Protein AF-A0A929Q3M7-F1 (afdb_monomer_lite)

Radius of gyration: 16.5 Å; chains: 1; bounding box: 37×32×46 Å

Structure (mmCIF, N/CA/C/O backbone):
data_AF-A0A929Q3M7-F1
#
_entry.id   AF-A0A929Q3M7-F1
#
loop_
_atom_site.group_PDB
_atom_site.id
_atom_site.type_symbol
_atom_site.label_atom_id
_atom_site.label_alt_id
_atom_site.label_comp_id
_atom_site.label_asym_id
_atom_site.label_entity_id
_atom_site.label_seq_id
_atom_site.pdbx_PDB_ins_code
_atom_site.Cartn_x
_atom_site.Cartn_y
_atom_site.Cartn_z
_atom_site.occupancy
_atom_site.B_iso_or_equiv
_atom_site.auth_seq_id
_atom_site.auth_comp_id
_atom_site.auth_asym_id
_atom_site.auth_atom_id
_atom_site.pdbx_PDB_model_num
ATOM 1 N N . MET A 1 1 ? 5.099 -3.920 -21.809 1.00 86.69 1 MET A N 1
ATOM 2 C CA . MET A 1 1 ? 4.155 -3.333 -20.832 1.00 86.69 1 MET A CA 1
ATOM 3 C C . MET A 1 1 ? 4.874 -2.234 -20.068 1.00 86.69 1 MET A C 1
ATOM 5 O O . MET A 1 1 ? 6.026 -2.445 -19.715 1.00 86.69 1 MET A O 1
ATOM 9 N N . ALA A 1 2 ? 4.229 -1.089 -19.839 1.00 89.38 2 ALA A N 1
ATOM 10 C CA . ALA A 1 2 ? 4.777 0.004 -19.035 1.00 89.38 2 ALA A CA 1
ATOM 11 C C . ALA A 1 2 ? 3.906 0.229 -17.791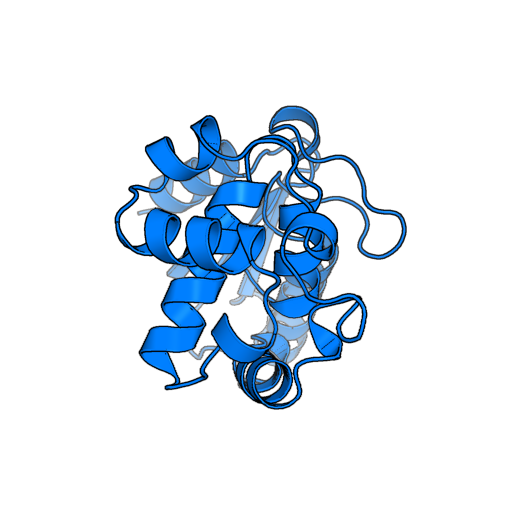 1.00 89.38 2 ALA A C 1
ATOM 13 O O . ALA A 1 2 ? 2.680 0.251 -17.909 1.00 89.38 2 ALA A O 1
ATOM 14 N N . GLN A 1 3 ? 4.530 0.349 -16.619 1.00 89.94 3 GLN A N 1
ATOM 15 C CA . GLN A 1 3 ? 3.859 0.561 -15.331 1.00 89.94 3 GLN A CA 1
ATOM 16 C C . GLN A 1 3 ? 4.725 1.446 -14.432 1.00 89.94 3 GLN A C 1
ATOM 18 O O . GLN A 1 3 ? 5.948 1.425 -14.540 1.00 89.94 3 GLN A O 1
ATOM 23 N N . GLY A 1 4 ? 4.109 2.215 -13.538 1.00 90.75 4 GLY A N 1
ATOM 24 C CA . GLY A 1 4 ? 4.820 3.045 -12.568 1.00 90.75 4 GLY A CA 1
ATOM 25 C C . GLY A 1 4 ? 4.195 2.943 -11.186 1.00 90.75 4 GLY A C 1
ATOM 26 O O . GLY A 1 4 ? 2.996 2.693 -11.097 1.00 90.75 4 GLY A O 1
ATOM 27 N N . GLY A 1 5 ? 5.006 3.119 -10.140 1.00 89.38 5 GLY A N 1
ATOM 28 C CA . GLY A 1 5 ? 4.538 3.062 -8.754 1.00 89.38 5 GLY A CA 1
ATOM 29 C C . GLY A 1 5 ? 3.969 1.686 -8.407 1.00 89.38 5 GLY A C 1
ATOM 30 O O . GLY A 1 5 ? 2.775 1.542 -8.161 1.00 89.38 5 GLY A O 1
ATOM 31 N N . LEU A 1 6 ? 4.817 0.657 -8.439 1.00 93.00 6 LEU A N 1
ATOM 32 C CA . LEU A 1 6 ? 4.389 -0.717 -8.181 1.00 93.00 6 LEU A CA 1
ATOM 33 C C . LEU A 1 6 ? 4.290 -1.004 -6.682 1.00 93.00 6 LEU A C 1
ATOM 35 O O . LEU A 1 6 ? 5.261 -0.832 -5.948 1.00 93.00 6 LEU A O 1
ATOM 39 N N . MET A 1 7 ? 3.155 -1.554 -6.253 1.00 93.31 7 MET A N 1
ATOM 40 C CA . MET A 1 7 ? 3.003 -2.125 -4.916 1.00 93.31 7 MET A CA 1
ATOM 41 C C . MET A 1 7 ? 3.619 -3.529 -4.891 1.00 93.31 7 MET A C 1
ATOM 43 O O . MET A 1 7 ? 2.953 -4.515 -5.189 1.00 93.31 7 MET A O 1
ATOM 47 N N . VAL A 1 8 ? 4.917 -3.612 -4.596 1.00 94.88 8 VAL A N 1
ATOM 48 C CA . VAL A 1 8 ? 5.677 -4.873 -4.679 1.00 94.88 8 VAL A CA 1
ATOM 49 C C . VAL A 1 8 ? 5.507 -5.740 -3.440 1.00 94.88 8 VAL A C 1
ATOM 51 O O . VAL A 1 8 ? 5.235 -6.929 -3.573 1.00 94.88 8 VAL A O 1
ATOM 54 N N . ASN A 1 9 ? 5.685 -5.148 -2.258 1.00 92.38 9 ASN A N 1
ATOM 55 C CA . ASN A 1 9 ? 5.489 -5.800 -0.970 1.00 92.38 9 ASN A CA 1
ATOM 56 C C . ASN A 1 9 ? 4.392 -5.050 -0.213 1.00 92.38 9 ASN A C 1
ATOM 58 O O . ASN A 1 9 ? 4.598 -3.936 0.262 1.00 92.38 9 ASN A O 1
ATOM 62 N N . GLN A 1 10 ? 3.222 -5.664 -0.121 1.00 90.88 10 GLN A N 1
ATOM 63 C CA . GLN A 1 10 ? 2.002 -5.024 0.341 1.00 90.88 10 GLN A CA 1
ATOM 64 C C . GLN A 1 10 ? 2.091 -4.682 1.824 1.00 90.88 10 GLN A C 1
ATOM 66 O O . GLN A 1 10 ? 1.663 -3.597 2.189 1.00 90.88 10 GLN A O 1
ATOM 71 N N . ILE A 1 11 ? 2.693 -5.521 2.679 1.00 88.88 11 ILE A N 1
ATOM 72 C CA . ILE A 1 11 ? 2.753 -5.201 4.113 1.00 88.88 11 ILE A CA 1
ATOM 73 C C . ILE A 1 11 ? 3.653 -3.992 4.368 1.00 88.88 11 ILE A C 1
ATOM 75 O O . ILE A 1 11 ? 3.271 -3.083 5.101 1.00 88.88 11 ILE A O 1
ATOM 79 N N . ASN A 1 12 ? 4.805 -3.931 3.691 1.00 90.44 12 ASN A N 1
ATOM 80 C CA . ASN A 1 12 ? 5.688 -2.769 3.750 1.00 90.44 12 ASN A CA 1
ATOM 81 C C . ASN A 1 12 ? 4.963 -1.524 3.238 1.00 90.44 12 ASN A C 1
ATOM 83 O O . ASN A 1 12 ? 5.059 -0.457 3.836 1.00 90.44 12 ASN A O 1
ATOM 87 N N . ASN A 1 13 ? 4.237 -1.663 2.129 1.00 92.69 13 ASN A N 1
ATOM 88 C CA . ASN A 1 13 ? 3.610 -0.540 1.456 1.00 92.69 13 ASN A CA 1
ATOM 89 C C . ASN A 1 13 ? 2.385 0.003 2.197 1.00 92.69 13 ASN A C 1
ATOM 91 O O . ASN A 1 13 ? 2.202 1.213 2.239 1.00 92.69 13 ASN A O 1
ATOM 95 N N . LEU A 1 14 ? 1.546 -0.869 2.758 1.00 91.25 14 LEU A N 1
ATOM 96 C CA . LEU A 1 14 ? 0.358 -0.480 3.518 1.00 91.25 14 LEU A CA 1
ATOM 97 C C . LEU A 1 14 ? 0.766 0.161 4.847 1.00 91.25 14 LEU A C 1
ATOM 99 O O . LEU A 1 14 ? 0.260 1.233 5.165 1.00 91.25 14 LEU A O 1
ATOM 103 N N . SER A 1 15 ? 1.727 -0.429 5.570 1.00 87.81 15 SER A N 1
ATOM 104 C CA . SER A 1 15 ? 2.290 0.179 6.785 1.00 87.81 15 SER A CA 1
ATOM 105 C C . SER A 1 15 ? 2.903 1.548 6.486 1.00 87.81 15 SER A C 1
ATOM 107 O O . SER A 1 15 ? 2.621 2.517 7.180 1.00 87.81 15 SER A O 1
ATOM 109 N N . TYR A 1 16 ? 3.666 1.654 5.395 1.00 89.75 16 TYR A N 1
ATOM 110 C CA . TYR A 1 16 ? 4.262 2.915 4.961 1.00 89.75 16 TYR A CA 1
ATOM 111 C C . TYR A 1 16 ? 3.224 3.985 4.593 1.00 89.75 16 TYR A C 1
ATOM 113 O O . TYR A 1 16 ? 3.334 5.131 5.020 1.00 89.75 16 TYR A O 1
ATOM 121 N N . ALA A 1 17 ? 2.227 3.633 3.778 1.00 89.81 17 ALA A N 1
ATOM 122 C CA . ALA A 1 17 ? 1.225 4.581 3.301 1.00 89.81 17 ALA A CA 1
ATOM 123 C C . ALA A 1 17 ? 0.267 5.038 4.414 1.00 89.81 17 ALA A C 1
ATOM 125 O O . ALA A 1 17 ? -0.272 6.141 4.319 1.00 89.81 17 ALA A O 1
ATOM 126 N N . PHE A 1 18 ? 0.089 4.233 5.471 1.00 88.19 18 PHE A N 1
ATOM 127 C CA . PHE A 1 18 ? -0.631 4.648 6.676 1.00 88.19 18 PHE A CA 1
ATOM 128 C C . PHE A 1 18 ? 0.061 5.836 7.348 1.00 88.19 18 PHE A C 1
ATOM 130 O O . PHE A 1 18 ? -0.601 6.796 7.703 1.00 88.19 18 PHE A O 1
ATOM 137 N N . ASP A 1 19 ? 1.390 5.853 7.428 1.00 82.88 19 ASP A N 1
ATOM 138 C CA . ASP A 1 19 ? 2.120 6.990 8.008 1.00 82.88 19 ASP A CA 1
ATOM 139 C C . ASP A 1 19 ? 2.094 8.268 7.136 1.00 82.88 19 ASP A C 1
ATOM 141 O O . ASP A 1 19 ? 2.661 9.298 7.513 1.00 82.88 19 ASP A O 1
ATOM 145 N N . GLY A 1 20 ? 1.458 8.227 5.960 1.00 86.69 20 GLY A N 1
ATOM 146 C CA . GLY A 1 20 ? 1.315 9.370 5.063 1.00 86.69 20 GLY A CA 1
ATOM 147 C C . GLY A 1 20 ? 0.167 10.299 5.442 1.00 86.69 20 GLY A C 1
ATOM 148 O O . GLY A 1 20 ? -0.918 9.858 5.809 1.00 86.69 20 GLY A O 1
ATOM 149 N N . LEU A 1 21 ? 0.373 11.607 5.255 1.00 88.50 21 LEU A N 1
ATOM 150 C CA . LEU A 1 21 ? -0.625 12.635 5.569 1.00 88.50 21 LEU A CA 1
ATOM 151 C C . LEU A 1 21 ? -1.946 12.420 4.821 1.00 88.50 21 LEU A C 1
ATOM 153 O O . LEU A 1 21 ? -3.008 12.499 5.423 1.00 88.50 21 LEU A O 1
ATOM 157 N N . VAL A 1 22 ? -1.883 12.192 3.507 1.00 87.88 22 VAL A N 1
ATOM 158 C CA . VAL A 1 22 ? -3.078 12.112 2.645 1.00 87.88 22 VAL A CA 1
ATOM 159 C C . VAL A 1 22 ? -3.420 10.685 2.225 1.00 87.88 22 VAL A C 1
ATOM 161 O O . VAL A 1 22 ? -4.535 10.420 1.792 1.00 87.88 22 VAL A O 1
ATOM 164 N N . TRP A 1 23 ? -2.479 9.748 2.345 1.00 91.50 23 TRP A N 1
ATOM 165 C CA . TRP A 1 23 ? -2.642 8.390 1.821 1.00 91.50 23 TRP A CA 1
ATOM 166 C C . TRP A 1 23 ? -3.216 7.407 2.838 1.00 91.50 23 TRP A C 1
ATOM 168 O O . TRP A 1 23 ? -3.710 6.354 2.436 1.00 91.50 23 TRP A O 1
ATOM 178 N N . SER A 1 24 ? -3.247 7.766 4.122 1.00 90.50 24 SER A N 1
ATOM 179 C CA . SER A 1 24 ? -3.753 6.914 5.198 1.00 90.50 24 SER A CA 1
ATOM 180 C C . SER A 1 24 ? -5.198 6.450 4.978 1.00 90.50 24 SER A C 1
ATOM 182 O O . SER A 1 24 ? -5.505 5.269 5.140 1.00 90.50 24 SER A O 1
ATOM 184 N N . GLY A 1 25 ? -6.085 7.332 4.501 1.00 90.81 25 GLY A N 1
ATOM 185 C CA . GLY A 1 25 ? -7.459 6.960 4.146 1.00 90.81 25 GLY A CA 1
ATOM 186 C C . GLY A 1 25 ? -7.550 5.983 2.969 1.00 90.81 25 GLY A C 1
ATOM 187 O O . GLY A 1 25 ? -8.410 5.102 2.949 1.00 90.81 25 GLY A O 1
ATOM 188 N N . VAL A 1 26 ? -6.626 6.084 2.007 1.00 92.31 26 VAL A N 1
ATOM 189 C CA . VAL A 1 26 ? -6.542 5.151 0.870 1.00 92.31 26 VAL A CA 1
ATOM 190 C C . VAL A 1 26 ? -6.110 3.762 1.336 1.00 92.31 26 VAL A C 1
ATOM 192 O O . VAL A 1 26 ? -6.555 2.765 0.771 1.00 92.31 26 VAL A O 1
ATOM 195 N N . VAL A 1 27 ? -5.319 3.661 2.408 1.00 92.06 27 VAL A N 1
ATOM 196 C CA . VAL A 1 27 ? -5.015 2.358 3.010 1.00 92.06 27 VAL A CA 1
ATOM 197 C C . VAL A 1 27 ? -6.271 1.703 3.587 1.00 92.06 27 VAL A C 1
ATOM 199 O O . VAL A 1 27 ? -6.465 0.503 3.407 1.00 92.06 27 VAL A O 1
ATOM 202 N N . GLY A 1 28 ? -7.181 2.485 4.175 1.00 91.00 28 GLY A N 1
ATOM 203 C CA . GLY A 1 28 ? -8.497 1.998 4.601 1.00 91.00 28 GLY A CA 1
ATOM 204 C C . GLY A 1 28 ? -9.321 1.391 3.456 1.00 91.00 28 GLY A C 1
ATOM 205 O O . GLY A 1 28 ? -9.937 0.344 3.642 1.00 91.00 28 GLY A O 1
ATOM 206 N N . LEU A 1 29 ? -9.276 1.990 2.257 1.00 93.38 29 LEU A N 1
ATOM 207 C CA . LEU A 1 29 ? -9.892 1.427 1.043 1.00 93.38 29 LEU A CA 1
ATOM 208 C C . LEU A 1 29 ? -9.230 0.117 0.602 1.00 93.38 29 LEU A C 1
ATOM 210 O O . LEU A 1 29 ? -9.904 -0.820 0.171 1.00 93.38 29 LEU A O 1
ATOM 214 N N . ALA A 1 30 ? -7.901 0.050 0.683 1.00 92.06 30 ALA A N 1
ATOM 215 C CA . ALA A 1 30 ? -7.157 -1.146 0.310 1.00 92.06 30 ALA A CA 1
ATOM 216 C C . ALA A 1 30 ? -7.475 -2.315 1.254 1.00 92.06 30 ALA A C 1
ATOM 218 O O . ALA A 1 30 ? -7.728 -3.425 0.789 1.00 92.06 30 ALA A O 1
ATOM 219 N N . LEU A 1 31 ? -7.520 -2.064 2.566 1.00 91.69 31 LEU A N 1
ATOM 220 C CA . LEU A 1 31 ? -7.871 -3.074 3.565 1.00 91.69 31 LEU A CA 1
ATOM 221 C C . LEU A 1 31 ? -9.313 -3.560 3.418 1.00 91.69 31 LEU A C 1
ATOM 223 O O . LEU A 1 31 ? -9.556 -4.761 3.526 1.00 91.69 31 LEU A O 1
ATOM 227 N N . SER A 1 32 ? -10.264 -2.663 3.140 1.00 91.00 32 SER A N 1
ATOM 228 C CA . SER A 1 32 ? -11.652 -3.073 2.913 1.00 91.00 32 SER A CA 1
ATOM 229 C C . SER A 1 32 ? -11.797 -3.928 1.659 1.00 91.00 32 SER A C 1
ATOM 231 O O . SER A 1 32 ? -12.392 -5.002 1.711 1.00 91.00 32 SER A O 1
ATOM 233 N N . SER A 1 33 ? -11.134 -3.533 0.571 1.00 90.62 33 SER A N 1
ATOM 234 C CA . SER A 1 33 ? -11.116 -4.302 -0.675 1.00 90.62 33 SER A CA 1
ATOM 235 C C . SER A 1 33 ? -10.458 -5.677 -0.510 1.00 90.62 33 SER A C 1
ATOM 237 O O . SER A 1 33 ? -10.937 -6.656 -1.084 1.00 90.62 33 SER A O 1
ATOM 239 N N . LEU A 1 34 ? -9.373 -5.780 0.270 1.00 90.94 34 LEU A N 1
ATOM 240 C CA . LEU A 1 34 ? -8.728 -7.060 0.586 1.00 90.94 34 LEU A CA 1
ATOM 241 C C . LEU A 1 34 ? -9.642 -7.958 1.426 1.00 90.94 34 LEU A C 1
ATOM 243 O O . LEU A 1 34 ? -9.788 -9.133 1.089 1.00 90.94 34 LEU A O 1
ATOM 247 N N . GLY A 1 35 ? -10.275 -7.407 2.466 1.00 91.00 35 GLY A N 1
ATOM 248 C CA . GLY A 1 35 ? -11.239 -8.131 3.297 1.00 91.00 35 GLY A CA 1
ATOM 249 C C . GLY A 1 35 ? -12.385 -8.709 2.469 1.00 91.00 35 GLY A C 1
ATOM 250 O O . GLY A 1 35 ? -12.639 -9.910 2.524 1.00 91.00 35 GLY A O 1
ATOM 251 N N . ASP A 1 36 ? -12.989 -7.888 1.607 1.00 90.94 36 ASP A N 1
ATOM 252 C CA . ASP A 1 36 ? -14.092 -8.304 0.735 1.00 90.94 36 ASP A CA 1
ATOM 253 C C . ASP A 1 36 ? -13.658 -9.344 -0.313 1.00 90.94 36 ASP A C 1
ATOM 255 O O . ASP A 1 36 ? -14.347 -10.341 -0.530 1.00 90.94 36 ASP A O 1
ATOM 259 N N . THR A 1 37 ? -12.501 -9.144 -0.955 1.00 93.06 37 THR A N 1
ATOM 260 C CA . THR A 1 37 ? -12.021 -10.024 -2.038 1.00 93.06 37 THR A CA 1
ATOM 261 C C . THR A 1 37 ? -11.627 -11.405 -1.526 1.00 93.06 37 THR A C 1
ATOM 263 O O . THR A 1 37 ? -11.904 -12.411 -2.179 1.00 93.06 37 THR A O 1
ATOM 266 N N . TYR A 1 38 ? -10.964 -11.460 -0.371 1.00 93.12 38 TYR A N 1
ATOM 267 C CA . TYR A 1 38 ? -10.425 -12.698 0.191 1.00 93.12 38 TYR A CA 1
ATOM 268 C C . TYR A 1 38 ? -11.267 -13.267 1.331 1.00 93.12 38 TYR A C 1
ATOM 270 O O . TYR A 1 38 ? -10.869 -14.268 1.923 1.00 93.12 38 TYR A O 1
ATOM 278 N N . GLN A 1 39 ? -12.426 -12.663 1.608 1.00 92.81 39 GLN A N 1
ATOM 279 C CA . GLN A 1 39 ? -13.353 -13.092 2.655 1.00 92.81 39 GLN A CA 1
ATOM 280 C C . GLN A 1 39 ? -12.676 -13.158 4.035 1.00 92.81 39 GLN A C 1
ATOM 282 O O . GLN A 1 39 ? -12.879 -14.104 4.793 1.00 92.81 39 GLN A O 1
ATOM 287 N N . VAL A 1 40 ? -11.852 -12.152 4.346 1.00 91.50 40 VAL A N 1
ATOM 288 C CA . VAL A 1 40 ? -11.254 -11.970 5.675 1.00 91.50 40 VAL A CA 1
ATOM 289 C C . VAL A 1 40 ? -12.052 -10.925 6.424 1.00 91.50 40 VAL A C 1
ATOM 291 O O . VAL A 1 40 ? -12.184 -9.791 5.958 1.00 91.50 40 VAL A O 1
ATOM 294 N N . ASP A 1 41 ? -12.545 -11.293 7.603 1.00 92.00 41 ASP A N 1
ATOM 295 C CA . ASP A 1 41 ? -13.257 -10.357 8.457 1.00 92.00 41 ASP A CA 1
ATOM 296 C C . ASP A 1 41 ? -12.279 -9.429 9.188 1.00 92.00 41 ASP A C 1
ATOM 298 O O . ASP A 1 41 ? -11.867 -9.660 10.322 1.00 92.00 41 ASP A O 1
ATOM 302 N N . ILE A 1 42 ? -11.894 -8.343 8.515 1.00 91.94 42 ILE A N 1
ATOM 303 C CA . ILE A 1 42 ? -11.006 -7.330 9.093 1.00 91.94 42 ILE A CA 1
ATOM 304 C C . ILE A 1 42 ? -11.645 -6.672 10.326 1.00 91.94 42 ILE A C 1
ATOM 306 O O . ILE A 1 42 ? -10.919 -6.190 11.193 1.00 91.94 42 ILE A O 1
ATOM 310 N N . SER A 1 43 ? -12.981 -6.678 10.442 1.00 92.50 43 SER A N 1
ATOM 311 C CA . SER A 1 43 ? -13.689 -6.032 11.551 1.00 92.50 43 SER A CA 1
ATOM 312 C C . SER A 1 43 ? -13.342 -6.630 12.916 1.00 92.50 43 SER A C 1
ATOM 314 O O . SER A 1 43 ? -13.340 -5.910 13.916 1.00 92.50 43 SER A O 1
ATOM 316 N N . GLU A 1 44 ? -12.939 -7.904 12.962 1.00 94.75 44 GLU A N 1
ATOM 317 C CA . GLU A 1 44 ? -12.536 -8.584 14.195 1.00 94.75 44 GLU A CA 1
ATOM 318 C C . GLU A 1 44 ? -11.280 -7.979 14.838 1.00 94.75 44 GLU A C 1
ATOM 320 O O . GLU A 1 44 ? -11.092 -8.089 16.053 1.00 94.75 44 GLU A O 1
ATOM 325 N N . TYR A 1 45 ? -10.449 -7.286 14.058 1.00 95.56 45 TYR A N 1
ATOM 326 C CA . TYR A 1 45 ? -9.179 -6.706 14.504 1.00 95.56 45 TYR A CA 1
ATOM 327 C C . TYR A 1 45 ? -9.288 -5.206 14.808 1.00 95.56 45 TYR A C 1
ATOM 329 O O . TYR A 1 45 ? -8.311 -4.588 15.238 1.00 95.56 45 TYR A O 1
ATOM 337 N N . LEU A 1 46 ? -10.467 -4.609 14.602 1.00 95.62 46 LEU A N 1
ATOM 338 C CA . LEU A 1 46 ? -10.699 -3.172 14.741 1.00 95.62 46 LEU A CA 1
ATOM 339 C C . LEU A 1 46 ? -11.318 -2.817 16.093 1.00 95.62 46 LEU A C 1
ATOM 341 O O . LEU A 1 46 ? -12.113 -3.566 16.664 1.00 95.62 46 LEU A O 1
ATOM 345 N N . ASN A 1 47 ? -10.957 -1.646 16.606 1.00 97.06 47 ASN A N 1
ATOM 346 C CA . ASN A 1 47 ? -11.654 -1.034 17.731 1.00 97.06 47 ASN A CA 1
ATOM 347 C C . ASN A 1 47 ? -12.983 -0.395 17.257 1.00 97.06 47 ASN A C 1
ATOM 349 O O . ASN A 1 47 ? -13.292 -0.399 16.066 1.00 97.06 47 ASN A O 1
ATOM 353 N N . GLU A 1 48 ? -13.791 0.152 18.171 1.00 97.38 48 GLU A N 1
ATOM 354 C CA . GLU A 1 48 ? -15.102 0.735 17.827 1.00 97.38 48 GLU A CA 1
ATOM 355 C C . GLU A 1 48 ? -14.995 1.870 16.790 1.00 97.38 48 GLU A C 1
ATOM 357 O O . GLU A 1 48 ? -15.757 1.909 15.821 1.00 97.38 48 GLU A O 1
ATOM 362 N N . TYR A 1 49 ? -14.005 2.754 16.948 1.00 95.62 49 TYR A N 1
ATOM 363 C CA . TYR A 1 49 ? -13.730 3.822 15.988 1.00 95.62 49 TYR A CA 1
ATOM 364 C C . TYR A 1 49 ? -13.300 3.257 14.631 1.00 95.62 49 TYR A C 1
ATOM 366 O O . TYR A 1 49 ? -13.833 3.656 13.596 1.00 95.62 49 TYR A O 1
ATOM 374 N N . GLY A 1 50 ? -12.379 2.293 14.641 1.00 94.75 50 GLY A N 1
ATOM 375 C CA . GLY A 1 50 ? -11.891 1.602 13.458 1.00 94.75 50 GLY A CA 1
ATOM 376 C C . GLY A 1 50 ? -12.996 0.888 12.695 1.00 94.75 50 GLY A C 1
ATOM 377 O O . GLY A 1 50 ? -13.016 0.946 11.472 1.00 94.75 50 GLY A O 1
ATOM 378 N N . LEU A 1 51 ? -13.955 0.276 13.390 1.00 95.44 51 LEU A N 1
ATOM 379 C CA . LEU A 1 51 ? -15.100 -0.381 12.769 1.00 95.44 51 LEU A CA 1
ATOM 380 C C . LEU A 1 51 ? -16.000 0.613 12.023 1.00 95.44 51 LEU A C 1
ATOM 382 O O . LEU A 1 51 ? -16.391 0.365 10.878 1.00 95.44 51 LEU A O 1
ATOM 386 N N . ALA A 1 52 ? -16.307 1.751 12.651 1.00 94.19 52 ALA A N 1
ATOM 387 C CA . ALA A 1 52 ? -17.089 2.811 12.020 1.00 94.19 52 ALA A CA 1
ATOM 388 C C . ALA A 1 52 ? -16.350 3.394 10.802 1.00 94.19 52 ALA A C 1
ATOM 390 O O . ALA A 1 52 ? -16.925 3.516 9.721 1.00 94.19 52 ALA A O 1
ATOM 391 N N . ALA A 1 53 ? -15.056 3.669 10.965 1.00 91.88 53 ALA A N 1
ATOM 392 C CA . ALA A 1 53 ? -14.145 4.109 9.917 1.00 91.88 53 ALA A CA 1
ATOM 393 C C . ALA A 1 53 ? -14.091 3.139 8.726 1.00 91.88 53 ALA A C 1
ATOM 395 O O . ALA A 1 53 ? -14.278 3.540 7.582 1.00 91.88 53 ALA A O 1
ATOM 396 N N . TYR A 1 54 ? -13.869 1.854 8.991 1.00 90.25 54 TYR A N 1
ATOM 397 C CA . TYR A 1 54 ? -13.797 0.802 7.981 1.00 90.25 54 TYR A CA 1
ATOM 398 C C . TYR A 1 54 ? -15.118 0.635 7.226 1.00 90.25 54 TYR A C 1
ATOM 400 O O . TYR A 1 54 ? -15.129 0.398 6.022 1.00 90.25 54 TYR A O 1
ATOM 408 N N . THR A 1 55 ? -16.248 0.792 7.915 1.00 91.62 55 THR A N 1
ATOM 409 C CA . THR A 1 55 ? -17.568 0.754 7.275 1.00 91.62 55 THR A CA 1
ATOM 410 C C . THR A 1 55 ? -17.784 1.962 6.363 1.00 91.62 55 THR A C 1
ATOM 412 O O . THR A 1 55 ? -18.331 1.813 5.270 1.00 91.62 55 THR A O 1
ATOM 415 N N . ASP A 1 56 ? -17.332 3.148 6.777 1.00 92.50 56 ASP A N 1
ATOM 416 C CA . ASP A 1 56 ? -17.415 4.360 5.961 1.00 92.50 56 ASP A CA 1
ATOM 417 C C . ASP A 1 56 ? -16.532 4.260 4.712 1.00 92.50 56 ASP A C 1
ATOM 419 O O . ASP A 1 56 ? -17.026 4.496 3.608 1.00 92.50 56 ASP A O 1
ATOM 423 N N . THR A 1 57 ? -15.267 3.823 4.847 1.00 90.56 57 THR A N 1
ATOM 424 C CA . THR A 1 57 ? -14.320 3.746 3.717 1.00 90.56 57 THR A CA 1
ATOM 425 C C . THR A 1 57 ? -14.855 2.909 2.562 1.00 90.56 57 THR A C 1
ATOM 427 O O . THR A 1 57 ? -14.641 3.275 1.412 1.00 90.56 57 THR A O 1
ATOM 430 N N . ARG A 1 58 ? -15.621 1.843 2.824 1.00 89.00 58 ARG A N 1
ATOM 431 C CA . ARG A 1 58 ? -16.233 0.986 1.787 1.00 89.00 58 ARG A CA 1
ATOM 432 C C . ARG A 1 58 ? -17.092 1.734 0.764 1.00 89.00 58 ARG A C 1
ATOM 434 O O . ARG A 1 58 ? -17.293 1.218 -0.331 1.00 89.00 58 ARG A O 1
ATOM 441 N N . ASN A 1 59 ? -17.588 2.922 1.102 1.00 90.56 59 ASN A N 1
ATOM 442 C CA . ASN A 1 59 ? -18.444 3.728 0.233 1.00 90.56 59 ASN A CA 1
ATOM 443 C C . ASN A 1 59 ? -17.743 4.972 -0.331 1.00 90.56 59 ASN A C 1
ATOM 445 O O . ASN A 1 59 ? -18.394 5.789 -0.981 1.00 90.56 59 ASN A O 1
ATOM 449 N N . LEU A 1 60 ? -16.441 5.142 -0.083 1.00 94.31 60 LEU A N 1
ATOM 450 C CA . LEU A 1 60 ? -15.704 6.332 -0.502 1.00 94.31 60 LEU A CA 1
ATOM 451 C C . LEU A 1 60 ? -14.994 6.127 -1.833 1.00 94.31 60 LEU A C 1
ATOM 453 O O . LEU A 1 60 ? -14.386 5.091 -2.104 1.00 94.31 60 LEU A O 1
ATOM 457 N N . SER A 1 61 ? -14.971 7.185 -2.635 1.00 94.75 61 SER A N 1
ATOM 458 C CA . SER A 1 61 ? -13.964 7.329 -3.680 1.00 94.75 61 SER A CA 1
ATOM 459 C C . SER A 1 61 ? -12.568 7.538 -3.077 1.00 94.75 61 SER A C 1
ATOM 461 O O . SER A 1 61 ? -12.405 7.969 -1.933 1.00 94.75 61 SER A O 1
ATOM 463 N N . ILE A 1 62 ? -11.528 7.321 -3.888 1.00 91.44 62 ILE A N 1
ATOM 464 C CA . ILE A 1 62 ? -10.140 7.593 -3.482 1.00 91.44 62 ILE A CA 1
ATOM 465 C C . ILE A 1 62 ? -9.923 9.057 -3.069 1.00 91.44 62 ILE A C 1
ATOM 467 O O . ILE A 1 62 ? -9.096 9.336 -2.206 1.00 91.44 62 ILE A O 1
ATOM 471 N N . ILE A 1 63 ? -10.649 10.002 -3.675 1.00 92.25 63 ILE A N 1
ATOM 472 C CA . ILE A 1 63 ? -10.540 11.428 -3.346 1.00 92.25 63 ILE A CA 1
ATOM 473 C C . ILE A 1 63 ? -11.173 11.700 -1.983 1.00 92.25 63 ILE A C 1
ATOM 475 O O . ILE A 1 63 ? -10.562 12.354 -1.144 1.00 92.25 63 ILE A O 1
ATOM 479 N N . GLU A 1 64 ? -12.365 11.161 -1.728 1.00 94.69 64 GLU A N 1
ATOM 480 C CA . GLU A 1 64 ? -13.031 11.320 -0.433 1.00 94.69 64 GLU A CA 1
ATOM 481 C C . GLU A 1 64 ? -12.220 10.695 0.699 1.00 94.69 64 GLU A C 1
ATOM 483 O O . GLU A 1 64 ? -12.043 11.335 1.732 1.00 94.69 64 GLU A O 1
ATOM 488 N N . ALA A 1 65 ? -11.664 9.498 0.491 1.00 93.06 65 ALA A N 1
ATOM 489 C CA . ALA A 1 65 ? -10.830 8.836 1.488 1.00 93.06 65 ALA A CA 1
ATOM 490 C C . ALA A 1 65 ? -9.583 9.664 1.852 1.00 93.06 65 ALA A C 1
ATOM 492 O O . ALA A 1 65 ? -9.274 9.795 3.034 1.00 93.06 65 ALA A O 1
ATOM 493 N N . GLN A 1 66 ? -8.912 10.276 0.864 1.00 90.19 66 GLN A N 1
ATOM 494 C CA . GLN A 1 66 ? -7.741 11.135 1.102 1.00 90.19 66 GLN A CA 1
ATOM 495 C C . GLN A 1 66 ? -8.063 12.341 1.990 1.00 90.19 66 GLN A C 1
ATOM 497 O O . GLN A 1 66 ? -7.266 12.696 2.849 1.00 90.19 66 GLN A O 1
ATOM 502 N N . TYR A 1 67 ? -9.214 12.989 1.789 1.00 90.06 67 TYR A N 1
ATOM 503 C CA . TYR A 1 67 ? -9.559 14.209 2.528 1.00 90.06 67 TYR A CA 1
ATOM 504 C C . TYR A 1 67 ? -10.304 13.954 3.836 1.00 90.06 67 TYR A C 1
ATOM 506 O O . TYR A 1 67 ? -10.267 14.798 4.730 1.00 90.06 67 TYR A O 1
ATOM 514 N N . ARG A 1 68 ? -10.991 12.815 3.959 1.00 92.56 68 ARG A N 1
ATOM 515 C CA . 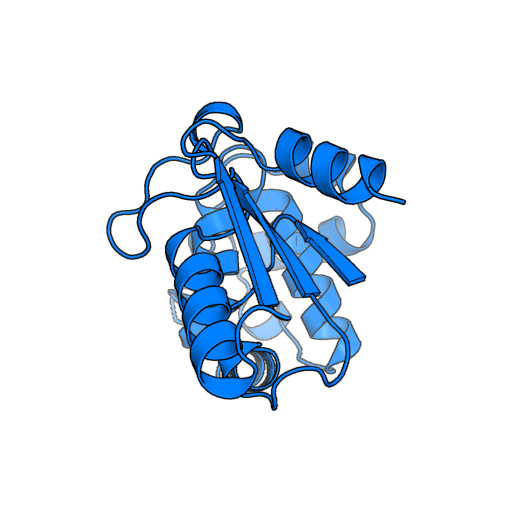ARG A 1 68 ? -11.739 12.462 5.169 1.00 92.56 68 ARG A CA 1
ATOM 516 C C . ARG A 1 68 ? -10.829 11.939 6.276 1.00 92.56 68 ARG A C 1
ATOM 518 O O . ARG A 1 68 ? -11.095 12.198 7.447 1.00 92.56 68 ARG A O 1
ATOM 525 N N . TYR A 1 69 ? -9.759 11.241 5.904 1.00 92.12 69 TYR A N 1
ATOM 526 C CA . TYR A 1 69 ? -8.930 10.481 6.832 1.00 92.12 69 TYR A CA 1
ATOM 527 C C . TYR A 1 69 ? -7.449 10.799 6.663 1.00 92.12 69 TYR A C 1
ATOM 529 O O . TYR A 1 69 ? -6.702 10.069 6.007 1.00 92.12 69 TYR A O 1
ATOM 537 N N . LEU A 1 70 ? -7.052 11.915 7.276 1.00 91.75 70 LEU A N 1
ATOM 538 C CA . LEU A 1 70 ? -5.694 12.447 7.245 1.00 91.75 70 LEU A CA 1
ATOM 539 C C . LEU A 1 70 ? -4.850 11.917 8.405 1.00 91.75 70 LEU A C 1
ATOM 541 O O . LEU A 1 70 ? -5.313 11.905 9.546 1.00 91.75 70 LEU A O 1
ATOM 545 N N . SER A 1 71 ? -3.594 11.570 8.118 1.00 90.44 71 SER A N 1
ATOM 546 C CA . SER A 1 71 ? -2.587 11.131 9.098 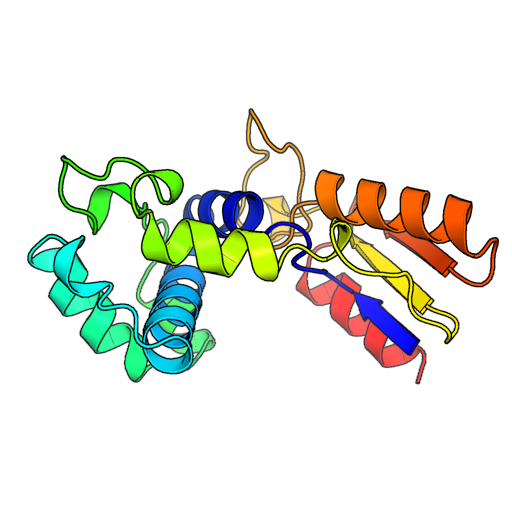1.00 90.44 71 SER A CA 1
ATOM 547 C C . SER A 1 71 ? -3.050 10.001 10.022 1.00 90.44 71 SER A C 1
ATOM 549 O O . SER A 1 71 ? -2.610 9.916 11.170 1.00 90.44 71 SER A O 1
ATOM 551 N N . TRP A 1 72 ? -3.965 9.161 9.548 1.00 90.44 72 TRP A N 1
ATOM 552 C CA . TRP A 1 72 ? -4.438 8.009 10.302 1.00 90.44 72 TRP A CA 1
ATOM 553 C C . TRP A 1 72 ? -3.334 6.990 10.468 1.00 90.44 72 TRP A C 1
ATOM 555 O O . TRP A 1 72 ? -2.633 6.686 9.515 1.00 90.44 72 TRP A O 1
ATOM 565 N N . LYS A 1 73 ? -3.247 6.381 11.641 1.00 90.56 73 LYS A N 1
ATOM 566 C CA . LYS A 1 73 ? -2.357 5.254 11.890 1.00 90.56 73 LYS A CA 1
ATOM 567 C C . LYS A 1 73 ? -3.158 3.987 12.089 1.00 90.56 73 LYS A C 1
ATOM 569 O O . LYS A 1 73 ? -4.286 4.011 12.577 1.00 90.56 73 LYS A O 1
ATOM 574 N N . TRP A 1 74 ? -2.530 2.853 11.800 1.00 91.69 74 TRP A N 1
ATOM 575 C CA . TRP A 1 74 ? -3.107 1.549 12.124 1.00 91.69 74 TRP A CA 1
ATOM 576 C C . TRP A 1 74 ? -3.506 1.454 13.608 1.00 91.69 74 TRP A C 1
ATOM 578 O O . TRP A 1 74 ? -4.597 0.996 13.933 1.00 91.69 74 TRP A O 1
ATOM 588 N N . THR A 1 75 ? -2.672 1.981 14.506 1.00 93.12 75 THR A N 1
ATOM 589 C CA . THR A 1 75 ? -2.928 2.001 15.955 1.00 93.12 75 THR A CA 1
ATOM 590 C C . THR A 1 75 ? -4.142 2.831 16.370 1.00 93.12 75 THR A C 1
ATOM 592 O O . THR A 1 75 ? -4.641 2.636 17.473 1.00 93.12 75 THR A O 1
ATOM 595 N N . ASP A 1 76 ? -4.624 3.742 15.520 1.00 93.06 76 ASP A N 1
ATOM 596 C CA . ASP A 1 76 ? -5.819 4.541 15.814 1.00 93.06 76 ASP A CA 1
ATOM 597 C C . ASP A 1 76 ? -7.103 3.725 15.588 1.00 93.06 76 ASP A C 1
ATOM 599 O O . ASP A 1 76 ? -8.128 3.975 16.223 1.00 93.06 76 ASP A O 1
ATOM 603 N N . ILE A 1 77 ? -7.055 2.725 14.701 1.00 93.81 77 ILE A N 1
ATOM 604 C CA . ILE A 1 77 ? -8.226 1.952 14.255 1.00 93.81 77 ILE A CA 1
ATOM 605 C C . ILE A 1 77 ? -8.213 0.493 14.726 1.00 93.81 77 ILE A C 1
ATOM 607 O O . ILE A 1 77 ? -9.268 -0.132 14.827 1.00 93.81 77 ILE A O 1
ATOM 611 N N . ALA A 1 78 ? -7.046 -0.064 15.030 1.00 95.81 78 ALA A N 1
ATOM 612 C CA . ALA A 1 78 ? -6.904 -1.442 15.474 1.00 95.81 78 ALA A CA 1
ATOM 613 C C . ALA A 1 78 ? -7.191 -1.606 16.970 1.00 95.81 78 ALA A C 1
ATOM 615 O O . ALA A 1 78 ? -7.098 -0.655 17.755 1.00 95.81 78 ALA A O 1
ATOM 616 N N . LYS A 1 79 ? -7.506 -2.834 17.388 1.00 97.38 79 LYS A N 1
ATOM 617 C CA . LYS A 1 79 ? -7.455 -3.193 18.809 1.00 97.38 79 LYS A CA 1
ATOM 618 C C . LYS A 1 79 ? -5.990 -3.259 19.281 1.00 97.38 79 LYS A C 1
ATOM 620 O O . LYS A 1 79 ? -5.122 -3.622 18.483 1.00 97.38 79 LYS A O 1
ATOM 625 N N . PRO A 1 80 ? -5.687 -2.952 20.557 1.00 96.00 80 PRO A N 1
ATOM 626 C CA . PRO A 1 80 ? -4.314 -2.945 21.072 1.00 96.00 80 PRO A CA 1
ATOM 627 C C . PRO A 1 80 ? -3.565 -4.281 20.944 1.00 96.00 80 PRO A C 1
ATOM 629 O O . PRO A 1 80 ? -2.339 -4.280 20.873 1.00 96.00 80 PRO A O 1
ATOM 632 N N . GLU A 1 81 ? -4.281 -5.409 20.902 1.00 95.44 81 GLU A N 1
ATOM 633 C CA . GLU A 1 81 ? -3.722 -6.755 20.719 1.00 95.44 81 GLU A CA 1
ATOM 634 C C . GLU A 1 81 ? -3.125 -6.968 19.319 1.00 95.44 81 GLU A C 1
ATOM 636 O O . GLU A 1 81 ? -2.320 -7.878 19.132 1.00 95.44 81 GLU A O 1
ATOM 641 N N . TYR A 1 82 ? -3.476 -6.108 18.356 1.00 95.06 82 TYR A N 1
ATOM 642 C CA . TYR A 1 82 ? -2.999 -6.144 16.974 1.00 95.06 82 TYR A CA 1
ATOM 643 C C . TYR A 1 82 ? -2.241 -4.850 16.635 1.00 95.06 82 TYR A C 1
ATOM 645 O O . TYR A 1 82 ? -2.704 -4.052 15.819 1.00 95.06 82 TYR A O 1
ATOM 653 N N . PRO A 1 83 ? -1.067 -4.596 17.244 1.00 91.75 83 PRO A N 1
ATOM 654 C CA . PRO A 1 83 ? -0.342 -3.328 17.111 1.00 91.75 83 PRO A CA 1
ATOM 655 C C . PRO A 1 83 ? 0.152 -3.014 15.693 1.00 91.75 83 PRO A C 1
ATOM 657 O O . PRO A 1 83 ? 0.532 -1.879 15.415 1.00 91.75 83 PRO A O 1
ATOM 660 N N . ASN A 1 84 ? 0.183 -3.997 14.792 1.00 90.38 84 ASN A N 1
ATOM 661 C CA . ASN A 1 84 ? 0.586 -3.819 13.402 1.00 90.38 84 ASN A CA 1
ATOM 662 C C . ASN A 1 84 ? -0.105 -4.851 12.490 1.00 90.38 84 ASN A C 1
ATOM 664 O O . ASN A 1 84 ? -0.613 -5.867 12.961 1.00 90.38 84 ASN A O 1
ATOM 668 N N . LEU A 1 85 ? -0.091 -4.612 11.174 1.00 87.81 85 LEU A N 1
ATOM 669 C CA . LEU A 1 85 ? -0.765 -5.470 10.189 1.00 87.81 85 LEU A CA 1
ATOM 670 C C . LEU A 1 85 ? -0.219 -6.910 10.120 1.00 87.81 85 LEU A C 1
ATOM 672 O O . LEU A 1 85 ? -0.925 -7.788 9.627 1.00 87.81 85 LEU A O 1
ATOM 676 N N . ASN A 1 86 ? 1.011 -7.184 10.584 1.00 88.81 86 ASN A N 1
ATOM 677 C CA . ASN A 1 86 ? 1.551 -8.552 10.584 1.00 88.81 86 ASN A CA 1
ATOM 678 C C . ASN A 1 86 ? 0.910 -9.439 11.656 1.00 88.81 86 ASN A C 1
ATOM 680 O O . ASN A 1 86 ? 1.009 -10.660 11.551 1.00 88.81 86 ASN A O 1
ATOM 684 N N . GLU A 1 87 ? 0.244 -8.841 12.645 1.00 91.62 87 GLU A N 1
ATOM 685 C CA . GLU A 1 87 ? -0.452 -9.551 13.725 1.00 91.62 87 GLU A CA 1
ATOM 686 C C . GLU A 1 87 ? -1.828 -10.079 13.292 1.00 91.62 87 GLU A C 1
ATOM 688 O O . GLU A 1 87 ? -2.544 -10.652 14.106 1.00 91.62 87 GLU A O 1
ATOM 693 N N . ILE A 1 88 ? -2.204 -9.892 12.021 1.00 90.62 88 ILE A N 1
ATOM 694 C CA . ILE A 1 88 ? -3.410 -10.451 11.405 1.00 90.62 88 ILE A CA 1
ATOM 695 C C . ILE A 1 88 ? -2.980 -11.632 10.517 1.00 90.62 88 ILE A C 1
ATOM 697 O O . ILE A 1 88 ? -2.602 -11.412 9.358 1.00 90.62 88 ILE A O 1
ATOM 701 N N . PRO A 1 89 ? -2.990 -12.884 11.016 1.00 89.62 89 PRO A N 1
ATOM 702 C CA . PRO A 1 89 ? -2.409 -14.026 10.306 1.00 89.62 89 PRO A CA 1
ATOM 703 C C . PRO A 1 89 ? -3.032 -14.272 8.928 1.00 89.62 89 PRO A C 1
ATOM 705 O O . PRO A 1 89 ? -2.326 -14.557 7.957 1.00 89.62 89 PRO A O 1
ATOM 708 N N . GLU A 1 90 ? -4.351 -14.134 8.829 1.00 90.50 90 GLU A N 1
ATOM 709 C CA . GLU A 1 90 ? -5.142 -14.343 7.621 1.00 90.50 90 GLU A CA 1
ATOM 710 C C . GLU A 1 90 ? -4.762 -13.320 6.547 1.00 90.50 90 GLU A C 1
ATOM 712 O O . GLU A 1 90 ? -4.419 -13.688 5.418 1.00 90.50 90 GLU A O 1
ATOM 717 N N . LEU A 1 91 ? -4.739 -12.038 6.921 1.00 88.88 91 LEU A N 1
ATOM 718 C CA . LEU A 1 91 ? -4.346 -10.944 6.037 1.00 88.88 91 LEU A CA 1
ATOM 719 C C . LEU A 1 91 ? -2.880 -11.072 5.618 1.00 88.88 91 LEU A C 1
ATOM 721 O O . LEU A 1 91 ? -2.564 -10.915 4.438 1.00 88.88 91 LEU A O 1
ATOM 725 N N . LYS A 1 92 ? -1.990 -11.408 6.558 1.00 89.62 92 LYS A N 1
ATOM 726 C CA . LYS A 1 92 ? -0.572 -11.624 6.274 1.00 89.62 92 LYS A CA 1
ATOM 727 C C . LYS A 1 92 ? -0.376 -12.724 5.233 1.00 89.62 92 LYS A C 1
ATOM 729 O O . LYS A 1 92 ? 0.361 -12.522 4.271 1.00 89.62 92 LYS A O 1
ATOM 734 N N . LYS A 1 93 ? -1.067 -13.858 5.378 1.00 89.88 93 LYS A N 1
ATOM 735 C CA . LYS A 1 93 ? -0.996 -14.967 4.417 1.00 89.88 93 LYS A CA 1
ATOM 736 C C . LYS A 1 93 ? -1.410 -14.525 3.013 1.00 89.88 93 LYS A C 1
ATOM 738 O O . LYS A 1 93 ? -0.750 -14.892 2.047 1.00 89.88 93 LYS A O 1
ATOM 743 N N . ILE A 1 94 ? -2.472 -13.730 2.891 1.00 90.75 94 ILE A N 1
ATOM 744 C CA . ILE A 1 94 ? -2.923 -13.189 1.600 1.00 90.75 94 ILE A CA 1
ATOM 745 C C . ILE A 1 94 ? -1.886 -12.231 1.021 1.00 90.75 94 ILE A C 1
ATOM 747 O O . ILE A 1 94 ? -1.473 -12.390 -0.125 1.00 90.75 94 ILE A O 1
ATOM 751 N N . ILE A 1 95 ? -1.429 -11.265 1.812 1.00 89.50 95 ILE A N 1
ATOM 752 C CA . ILE A 1 95 ? -0.428 -10.280 1.397 1.00 89.50 95 ILE A CA 1
ATOM 753 C C . ILE A 1 95 ? 0.855 -10.962 0.912 1.00 89.50 95 ILE A C 1
ATOM 755 O O . ILE A 1 95 ? 1.378 -10.593 -0.138 1.00 89.50 95 ILE A O 1
ATOM 759 N N . ASP A 1 96 ? 1.324 -11.994 1.613 1.00 88.94 96 ASP A N 1
ATOM 760 C CA . ASP A 1 96 ? 2.516 -12.742 1.216 1.00 88.94 96 ASP A CA 1
ATOM 761 C C . ASP A 1 96 ? 2.341 -13.395 -0.170 1.00 88.94 96 ASP A C 1
ATOM 763 O O . ASP A 1 96 ? 3.285 -13.420 -0.960 1.00 88.94 96 ASP A O 1
ATOM 767 N N . THR A 1 97 ? 1.129 -13.852 -0.521 1.00 89.88 97 THR A N 1
AT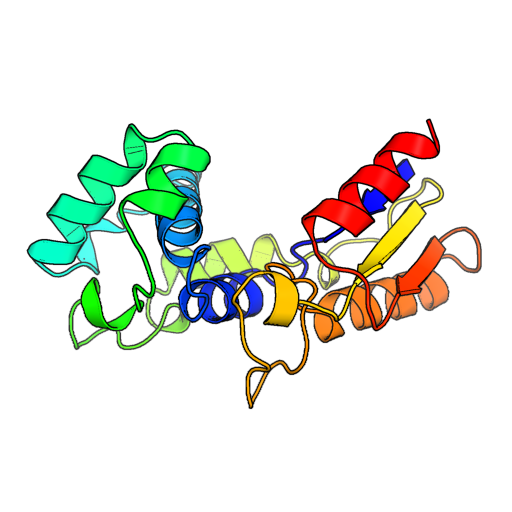OM 768 C CA . THR A 1 97 ? 0.845 -14.387 -1.870 1.00 89.88 97 THR A CA 1
ATOM 769 C C . THR A 1 97 ? 0.815 -13.314 -2.954 1.00 89.88 97 THR A C 1
ATOM 771 O O . THR A 1 97 ? 1.041 -13.620 -4.122 1.00 89.88 97 THR A O 1
ATOM 774 N N . LEU A 1 98 ? 0.565 -12.056 -2.592 1.00 91.06 98 LEU A N 1
ATOM 775 C CA . LEU A 1 98 ? 0.499 -10.934 -3.527 1.00 91.06 98 LEU A CA 1
ATOM 776 C C . LEU A 1 98 ? 1.864 -10.287 -3.783 1.00 91.06 98 LEU A C 1
ATOM 778 O O . LEU A 1 98 ? 1.987 -9.458 -4.690 1.00 91.06 98 LEU A O 1
ATOM 782 N N . ASN A 1 99 ? 2.894 -10.666 -3.026 1.00 92.00 99 ASN A N 1
ATOM 783 C CA . ASN A 1 99 ? 4.224 -10.098 -3.173 1.00 92.00 99 ASN A CA 1
ATOM 784 C C . ASN A 1 99 ? 4.802 -10.419 -4.555 1.00 92.00 99 ASN A C 1
ATOM 786 O O . ASN A 1 99 ? 5.108 -11.570 -4.865 1.00 92.00 99 ASN A O 1
ATOM 790 N N . MET A 1 100 ? 5.014 -9.391 -5.375 1.00 91.69 100 MET A N 1
ATOM 791 C CA . MET A 1 100 ? 5.413 -9.564 -6.775 1.00 91.69 100 MET A CA 1
ATOM 792 C C . MET A 1 100 ? 6.764 -10.281 -6.940 1.00 91.69 100 MET A C 1
ATOM 794 O O . MET A 1 100 ? 6.997 -10.912 -7.969 1.00 91.69 100 MET A O 1
ATOM 798 N N . GLY A 1 101 ? 7.658 -10.197 -5.948 1.00 87.88 101 GLY A N 1
ATOM 799 C CA . GLY A 1 101 ? 8.966 -10.863 -5.981 1.00 87.88 101 GLY A CA 1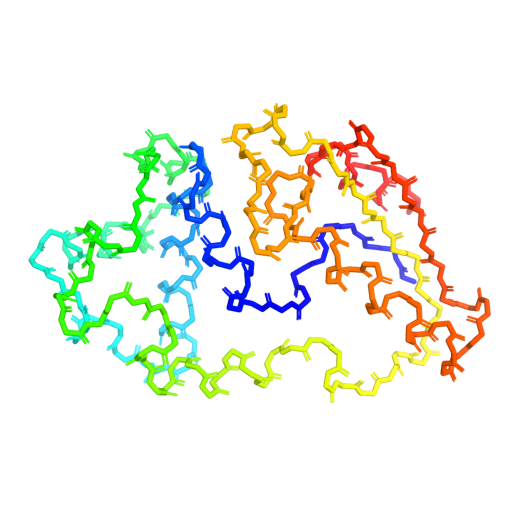
ATOM 800 C C . GLY A 1 101 ? 8.886 -12.389 -5.869 1.00 87.88 101 GLY A C 1
ATOM 801 O O . GLY A 1 101 ? 9.788 -13.084 -6.347 1.00 87.88 101 GLY A O 1
ATOM 802 N N . ALA A 1 102 ? 7.793 -12.907 -5.297 1.00 88.25 102 ALA A N 1
ATOM 803 C CA . ALA A 1 102 ? 7.547 -14.338 -5.125 1.00 88.25 102 ALA A CA 1
ATOM 804 C C . ALA A 1 102 ? 7.056 -15.036 -6.407 1.00 88.25 102 ALA A C 1
ATOM 806 O O . ALA A 1 102 ? 6.982 -16.263 -6.447 1.00 88.25 102 ALA A O 1
ATOM 807 N N . TRP A 1 103 ? 6.730 -14.274 -7.455 1.00 89.75 103 TRP A N 1
ATOM 808 C CA . TRP A 1 103 ? 6.199 -14.803 -8.709 1.00 89.75 103 TRP A CA 1
ATOM 809 C C . TRP A 1 103 ? 7.279 -14.929 -9.788 1.00 89.75 103 TRP A C 1
ATOM 811 O O . TRP A 1 103 ? 8.323 -14.264 -9.773 1.00 89.75 103 TRP A O 1
ATOM 821 N N . ASP A 1 104 ? 6.995 -15.778 -10.775 1.00 90.19 104 ASP A N 1
ATOM 822 C CA . ASP A 1 104 ? 7.812 -15.896 -11.977 1.00 90.19 104 ASP A CA 1
ATOM 823 C C . ASP A 1 104 ? 7.880 -14.575 -12.749 1.00 90.19 104 ASP A C 1
ATOM 825 O O . ASP A 1 104 ? 6.922 -13.804 -12.836 1.00 90.19 104 ASP A O 1
ATOM 829 N N . SER A 1 105 ? 9.022 -14.333 -13.396 1.00 90.62 105 SER A N 1
ATOM 830 C CA . SER A 1 105 ? 9.188 -13.130 -14.208 1.00 90.62 105 SER A CA 1
ATOM 831 C C . SER A 1 105 ? 8.265 -13.150 -15.430 1.00 90.62 105 SER A C 1
ATOM 833 O O . SER A 1 105 ? 8.308 -14.133 -16.193 1.00 90.62 105 SER A O 1
ATOM 835 N N . PRO A 1 106 ? 7.538 -12.047 -15.701 1.00 89.69 106 PRO A N 1
ATOM 836 C CA . PRO A 1 106 ? 6.724 -11.903 -16.899 1.00 89.69 106 PRO A CA 1
ATOM 837 C C . PRO A 1 106 ? 7.507 -12.247 -18.168 1.00 89.69 106 PRO A C 1
ATOM 839 O O . PRO A 1 106 ? 8.693 -11.937 -18.304 1.00 89.69 106 PRO A O 1
ATOM 842 N N . LYS A 1 107 ? 6.840 -12.929 -19.105 1.00 90.31 107 LYS A N 1
ATOM 843 C CA . LYS A 1 107 ? 7.438 -13.333 -20.392 1.00 90.31 107 LYS A CA 1
ATOM 844 C C . LYS A 1 107 ? 7.467 -12.193 -21.413 1.00 90.31 107 LYS A C 1
ATOM 846 O O . LYS A 1 107 ? 8.151 -12.296 -22.425 1.00 90.31 107 LYS A O 1
ATOM 851 N N . ILE A 1 108 ? 6.724 -11.121 -21.150 1.00 91.69 108 ILE A N 1
ATOM 852 C CA . ILE A 1 108 ? 6.704 -9.912 -21.970 1.00 91.69 108 ILE A CA 1
ATOM 853 C C . ILE A 1 108 ? 7.726 -8.891 -21.447 1.00 91.69 108 ILE A C 1
ATOM 855 O O . ILE A 1 108 ? 7.985 -8.853 -20.239 1.00 91.69 108 ILE A O 1
ATOM 859 N N . PRO A 1 109 ? 8.282 -8.025 -22.313 1.00 92.06 109 PRO A N 1
ATOM 860 C CA . PRO A 1 109 ? 9.116 -6.919 -21.863 1.00 92.06 109 PRO A CA 1
ATOM 861 C C . PRO A 1 109 ? 8.360 -5.994 -20.903 1.00 92.06 109 PRO A C 1
ATOM 863 O O . PRO A 1 109 ? 7.205 -5.625 -21.171 1.00 92.06 109 PRO A O 1
ATOM 866 N N . MET A 1 110 ? 9.019 -5.588 -19.818 1.00 91.62 110 MET A N 1
ATOM 867 C CA . MET A 1 110 ? 8.478 -4.614 -18.872 1.00 91.62 110 MET A CA 1
ATOM 868 C C . MET A 1 110 ? 9.343 -3.369 -18.782 1.00 91.62 110 MET A C 1
ATOM 870 O O . MET A 1 110 ? 10.571 -3.436 -18.758 1.00 91.62 110 MET A O 1
ATOM 874 N N . PHE A 1 111 ? 8.668 -2.234 -18.672 1.00 92.69 111 PHE A N 1
ATOM 875 C CA . PHE A 1 111 ? 9.266 -0.941 -18.410 1.00 92.69 111 PHE A CA 1
ATOM 876 C C . PHE A 1 111 ? 8.635 -0.365 -17.138 1.00 92.69 111 PHE A C 1
ATOM 878 O O . PHE A 1 111 ? 7.450 -0.029 -17.117 1.00 92.69 111 PHE A O 1
ATOM 885 N N . ILE A 1 112 ? 9.413 -0.326 -16.062 1.00 93.44 112 ILE A N 1
ATOM 886 C CA . ILE A 1 112 ? 8.979 0.071 -14.722 1.00 93.44 112 ILE A CA 1
ATOM 887 C C . ILE A 1 112 ? 9.441 1.501 -14.460 1.00 93.44 112 ILE A C 1
ATOM 889 O O . ILE A 1 112 ? 10.611 1.816 -14.652 1.00 93.44 112 ILE A O 1
ATOM 893 N N . PHE A 1 113 ? 8.553 2.356 -13.969 1.00 94.88 113 PHE A N 1
ATOM 894 C CA . PHE A 1 113 ? 8.888 3.692 -13.485 1.00 94.88 113 PHE A CA 1
ATOM 895 C C . PHE A 1 113 ? 8.801 3.746 -11.964 1.00 94.88 113 PHE A C 1
ATOM 897 O O . PHE A 1 113 ? 7.808 3.311 -11.385 1.00 94.88 113 PHE A O 1
ATOM 904 N N . GLN A 1 114 ? 9.806 4.329 -11.315 1.00 96.00 114 GLN A N 1
ATOM 905 C CA . GLN A 1 114 ? 9.785 4.527 -9.869 1.00 96.00 114 GLN A CA 1
ATOM 906 C C . GLN A 1 114 ? 10.332 5.893 -9.470 1.00 96.00 114 GLN A C 1
ATOM 908 O O . GLN A 1 114 ? 11.386 6.319 -9.947 1.00 96.00 114 GLN A O 1
ATOM 913 N N . GLY A 1 115 ? 9.622 6.553 -8.559 1.00 95.19 115 GLY A N 1
ATOM 914 C CA . GLY A 1 115 ? 10.032 7.797 -7.917 1.00 95.19 115 GLY A CA 1
ATOM 915 C C . GLY A 1 115 ? 10.652 7.564 -6.538 1.00 95.19 115 GLY A C 1
ATOM 916 O O . GLY A 1 115 ? 10.568 6.458 -6.011 1.00 95.19 115 G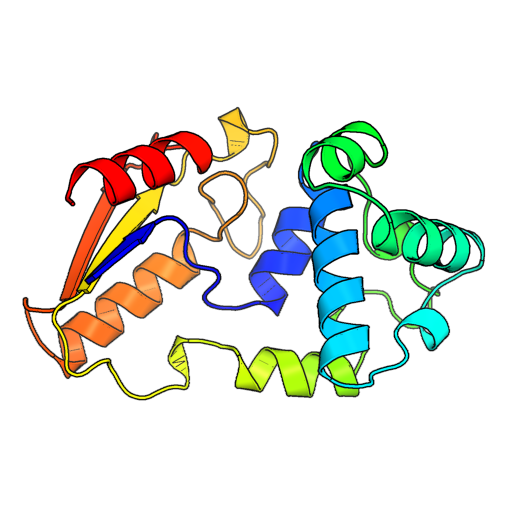LY A O 1
ATOM 917 N N . ALA A 1 116 ? 11.248 8.604 -5.952 1.00 95.75 116 ALA A N 1
ATOM 918 C CA . ALA A 1 116 ? 11.653 8.632 -4.537 1.00 95.75 116 ALA A CA 1
ATOM 919 C C . ALA A 1 116 ? 11.353 9.976 -3.836 1.00 95.75 116 ALA A C 1
ATOM 921 O O . ALA A 1 116 ? 11.880 10.258 -2.764 1.00 95.75 116 ALA A O 1
ATOM 922 N N . GLY A 1 117 ? 10.539 10.833 -4.459 1.00 94.12 117 GLY A N 1
ATOM 923 C CA . GLY A 1 117 ? 10.221 12.183 -3.993 1.00 94.12 117 GLY A CA 1
ATOM 924 C C . GLY A 1 117 ? 8.946 12.285 -3.154 1.00 94.12 117 GLY A C 1
ATOM 925 O O . GLY A 1 117 ? 8.266 13.307 -3.255 1.00 94.12 117 GLY A O 1
ATOM 926 N N . GLY A 1 118 ? 8.607 11.247 -2.385 1.00 92.25 118 GLY A N 1
ATOM 927 C CA . GLY A 1 118 ? 7.327 11.106 -1.684 1.00 92.25 118 GLY A CA 1
ATOM 928 C C . GLY A 1 118 ? 6.990 12.182 -0.659 1.00 92.25 118 GLY A C 1
ATOM 929 O O . GLY A 1 118 ? 5.816 12.475 -0.451 1.00 92.25 118 GLY A O 1
ATOM 930 N N . GLU A 1 119 ? 7.990 12.879 -0.122 1.00 91.88 119 GLU A N 1
ATOM 931 C CA . GLU A 1 119 ? 7.774 14.014 0.785 1.00 91.88 119 GLU A CA 1
ATOM 932 C C . GLU A 1 119 ? 6.935 15.126 0.127 1.00 91.88 119 GLU A C 1
ATOM 934 O O . GLU A 1 119 ? 6.158 15.808 0.790 1.00 91.88 119 GLU A O 1
ATOM 939 N N . LYS A 1 120 ? 7.012 15.266 -1.206 1.00 90.56 120 LYS A N 1
ATOM 940 C CA . LYS A 1 120 ? 6.197 16.219 -1.987 1.00 90.56 120 LYS A CA 1
ATOM 941 C C . LYS A 1 120 ? 4.719 15.827 -2.089 1.00 90.56 120 LYS A C 1
ATOM 943 O O . LYS A 1 120 ? 3.930 16.605 -2.622 1.00 90.56 120 LYS A O 1
ATOM 948 N N . GLU A 1 121 ? 4.371 14.623 -1.652 1.00 88.50 121 GLU A N 1
ATOM 949 C CA . GLU A 1 121 ? 3.006 14.099 -1.552 1.00 88.50 121 GLU A CA 1
ATOM 950 C C . GLU A 1 121 ? 2.626 13.783 -0.099 1.00 88.50 121 GLU A C 1
ATOM 952 O O . GLU A 1 121 ? 1.647 13.088 0.143 1.00 88.50 121 GLU A O 1
ATOM 957 N N . GLY A 1 122 ? 3.369 14.329 0.871 1.00 87.38 122 GLY A N 1
ATOM 958 C CA . GLY A 1 122 ? 2.990 14.279 2.281 1.00 87.38 122 GLY A CA 1
ATOM 959 C C . GLY A 1 122 ? 3.364 12.989 3.007 1.00 87.38 122 GLY A C 1
ATOM 960 O O . GLY A 1 122 ? 2.851 12.765 4.101 1.00 87.38 122 GLY A O 1
ATOM 961 N N . THR A 1 123 ? 4.255 12.167 2.447 1.00 88.31 123 THR A N 1
ATOM 962 C CA . THR A 1 123 ? 4.767 10.972 3.134 1.00 88.31 123 THR A CA 1
ATOM 963 C C . THR A 1 123 ? 6.264 11.095 3.364 1.00 88.31 123 THR A C 1
ATOM 965 O O . THR A 1 123 ? 7.053 11.187 2.421 1.00 88.31 123 THR A O 1
ATOM 968 N N . SER A 1 124 ? 6.657 11.112 4.635 1.00 89.50 124 SER A N 1
ATOM 969 C CA . SER A 1 124 ? 8.053 11.239 5.052 1.00 89.50 124 SER A CA 1
ATOM 970 C C . SER A 1 124 ? 8.880 10.000 4.693 1.00 89.50 124 SER A C 1
ATOM 972 O O . SER A 1 124 ? 8.356 8.926 4.377 1.00 89.50 124 SER A O 1
ATOM 974 N N . VAL A 1 125 ? 10.205 10.138 4.757 1.00 90.88 125 VAL A N 1
ATOM 975 C CA . VAL A 1 125 ? 11.117 8.988 4.707 1.00 90.88 125 VAL A CA 1
ATOM 976 C C . VAL A 1 125 ? 10.889 8.121 5.945 1.00 90.88 125 VAL A C 1
ATOM 978 O O . VAL A 1 125 ? 10.977 8.611 7.070 1.00 90.88 125 VAL A O 1
ATOM 981 N N . HIS A 1 126 ? 10.623 6.830 5.743 1.00 87.56 126 HIS A N 1
ATOM 982 C CA . HIS A 1 126 ? 10.397 5.900 6.847 1.00 87.56 126 HIS A CA 1
ATOM 983 C C . HIS A 1 126 ? 11.726 5.272 7.301 1.00 87.56 126 HIS A C 1
ATOM 985 O O . HIS A 1 126 ? 12.507 4.850 6.441 1.00 87.56 126 HIS A O 1
ATOM 991 N N . PRO A 1 127 ? 11.996 5.145 8.615 1.00 86.56 127 PRO A N 1
ATOM 992 C CA . PRO A 1 127 ? 13.266 4.613 9.120 1.00 86.56 127 PRO A CA 1
ATOM 993 C C . PRO A 1 127 ? 13.611 3.210 8.598 1.00 86.56 127 PRO A C 1
ATOM 995 O O . PRO A 1 127 ? 14.762 2.935 8.270 1.00 86.56 127 PRO A O 1
ATOM 998 N N . GLU A 1 128 ? 12.613 2.330 8.491 1.00 85.81 128 GLU A N 1
ATOM 999 C CA . GLU A 1 128 ? 12.824 0.926 8.102 1.00 85.81 128 GLU A CA 1
ATOM 1000 C C . GLU A 1 128 ? 12.842 0.691 6.580 1.00 85.81 128 GLU A C 1
ATOM 1002 O O . GLU A 1 128 ? 13.738 0.023 6.052 1.00 85.81 128 GLU A O 1
ATOM 1007 N N . VAL A 1 129 ? 11.861 1.238 5.847 1.00 86.25 129 VAL A N 1
ATOM 1008 C CA . VAL A 1 129 ? 11.690 0.984 4.404 1.00 86.25 129 VAL A CA 1
ATOM 1009 C C . VAL A 1 129 ? 12.323 2.061 3.510 1.00 86.25 129 VAL A C 1
ATOM 1011 O O . VAL A 1 129 ? 12.572 1.815 2.326 1.00 86.25 129 VAL A O 1
ATOM 1014 N N . GLY A 1 130 ? 12.675 3.219 4.073 1.00 90.25 130 GLY A N 1
ATOM 1015 C CA . GLY A 1 130 ? 13.371 4.308 3.392 1.00 90.25 130 GLY A CA 1
ATOM 1016 C C . GLY A 1 130 ? 12.452 5.229 2.583 1.00 90.25 130 GLY A C 1
ATOM 1017 O O . GLY A 1 130 ? 11.347 5.569 3.001 1.00 90.25 130 GLY A O 1
ATOM 1018 N N . MET A 1 131 ? 12.956 5.695 1.435 1.00 93.50 131 MET A N 1
ATOM 1019 C CA . MET A 1 131 ? 12.259 6.638 0.549 1.00 93.50 131 MET A CA 1
ATOM 1020 C C . MET A 1 131 ? 11.122 5.966 -0.238 1.00 93.50 131 MET A C 1
ATOM 1022 O O . MET A 1 131 ? 11.180 4.777 -0.565 1.00 93.50 131 MET A O 1
ATOM 1026 N N . SER A 1 132 ? 10.151 6.757 -0.687 1.00 92.75 132 SER A N 1
ATOM 1027 C CA . SER A 1 132 ? 9.030 6.333 -1.539 1.00 92.75 132 SER A CA 1
ATOM 1028 C C . SER A 1 132 ? 8.752 7.363 -2.632 1.00 92.75 132 SER A C 1
ATOM 1030 O O . SER A 1 132 ? 9.275 8.477 -2.588 1.00 92.75 132 SER A O 1
ATOM 1032 N N . ASP A 1 133 ? 7.887 7.031 -3.585 1.00 93.75 133 ASP A N 1
ATOM 1033 C CA . ASP A 1 133 ? 7.316 8.040 -4.482 1.00 93.75 133 ASP A CA 1
ATOM 1034 C C . ASP A 1 133 ? 6.164 8.854 -3.859 1.00 93.75 133 ASP A C 1
ATOM 1036 O O . ASP A 1 133 ? 5.705 9.803 -4.481 1.00 93.75 133 ASP A O 1
ATOM 1040 N N . GLY A 1 134 ? 5.738 8.556 -2.635 1.00 92.00 134 GLY A N 1
ATOM 1041 C CA . GLY A 1 134 ? 4.590 9.167 -1.954 1.00 92.00 134 GLY A CA 1
ATOM 1042 C C . GLY A 1 134 ? 3.623 8.104 -1.454 1.00 92.00 134 GLY A C 1
ATOM 1043 O O . GLY A 1 134 ? 3.051 8.253 -0.379 1.00 92.00 134 GLY A O 1
ATOM 1044 N N . ILE A 1 135 ? 3.534 6.988 -2.181 1.00 92.19 135 ILE A N 1
ATOM 1045 C CA . ILE A 1 135 ? 2.674 5.849 -1.846 1.00 92.19 135 ILE A CA 1
ATOM 1046 C C . ILE A 1 135 ? 3.477 4.551 -1.870 1.00 92.19 135 ILE A C 1
ATOM 1048 O O . ILE A 1 135 ? 3.314 3.707 -0.995 1.00 92.19 135 ILE A O 1
ATOM 1052 N N . MET A 1 136 ? 4.344 4.381 -2.871 1.00 94.88 136 MET A N 1
ATOM 1053 C CA . MET A 1 136 ? 5.009 3.116 -3.166 1.00 94.88 136 MET A CA 1
ATOM 1054 C C . MET A 1 136 ? 6.462 3.119 -2.712 1.00 94.88 136 MET A C 1
ATOM 1056 O O . MET A 1 136 ? 7.238 4.029 -3.029 1.00 94.88 136 MET A O 1
ATOM 1060 N N . VAL A 1 137 ? 6.849 2.073 -1.983 1.00 95.50 137 VAL A N 1
ATOM 1061 C CA . VAL A 1 137 ? 8.180 1.949 -1.379 1.00 95.50 137 VAL A CA 1
ATOM 1062 C C . VAL A 1 137 ? 9.254 1.776 -2.458 1.00 95.50 137 VAL A C 1
ATOM 1064 O O . VAL A 1 137 ? 9.345 0.752 -3.138 1.00 95.50 137 VAL A O 1
ATOM 1067 N N . THR A 1 138 ? 10.153 2.759 -2.572 1.00 95.62 138 THR A N 1
ATOM 1068 C CA . THR A 1 138 ? 11.177 2.813 -3.633 1.00 95.62 138 THR A CA 1
ATOM 1069 C C . THR A 1 138 ? 12.103 1.601 -3.601 1.00 95.62 138 THR A C 1
ATOM 1071 O O . THR A 1 138 ? 12.499 1.071 -4.643 1.00 95.62 138 THR A O 1
ATOM 1074 N N . LYS A 1 139 ? 12.505 1.182 -2.395 1.00 95.25 139 LYS A N 1
ATOM 1075 C CA . LYS A 1 139 ? 13.447 0.077 -2.189 1.00 95.25 139 LYS A CA 1
ATOM 1076 C C . LYS A 1 139 ? 12.907 -1.235 -2.756 1.00 95.25 139 LYS A C 1
ATOM 1078 O O . LYS A 1 139 ? 13.671 -1.962 -3.398 1.00 95.25 139 LYS A O 1
ATOM 1083 N N . ASP A 1 140 ? 11.618 -1.495 -2.573 1.00 95.94 140 ASP A N 1
ATOM 1084 C CA . ASP A 1 140 ? 10.979 -2.745 -2.979 1.00 95.94 140 ASP A CA 1
ATOM 1085 C C . ASP A 1 140 ? 10.859 -2.807 -4.506 1.00 95.94 140 ASP A C 1
ATOM 1087 O O . ASP A 1 140 ? 11.305 -3.777 -5.121 1.00 95.94 140 ASP A O 1
ATOM 1091 N N . VAL A 1 141 ? 10.432 -1.714 -5.152 1.00 96.06 141 VAL A N 1
ATOM 1092 C CA . VAL A 1 141 ? 10.373 -1.628 -6.625 1.00 96.06 141 VAL A CA 1
ATOM 1093 C C . VAL A 1 141 ? 11.751 -1.754 -7.268 1.00 96.06 141 VAL A C 1
ATOM 1095 O O . VAL A 1 141 ? 11.928 -2.478 -8.250 1.00 96.06 141 VAL A O 1
ATOM 1098 N N . ARG A 1 142 ? 12.769 -1.094 -6.702 1.00 95.38 142 ARG A N 1
ATOM 1099 C CA . ARG A 1 142 ? 14.149 -1.203 -7.200 1.00 95.38 142 ARG A CA 1
ATOM 1100 C C . ARG A 1 142 ? 14.712 -2.612 -7.033 1.00 95.38 142 ARG A C 1
ATOM 1102 O O . ARG A 1 142 ? 15.514 -3.037 -7.863 1.00 95.38 142 ARG A O 1
ATOM 1109 N N . THR A 1 143 ? 14.337 -3.312 -5.966 1.00 95.38 143 THR A N 1
ATOM 1110 C CA . THR A 1 143 ? 14.759 -4.697 -5.728 1.00 95.38 143 THR A CA 1
ATOM 1111 C C . THR A 1 143 ? 14.116 -5.632 -6.738 1.00 95.38 143 THR A C 1
ATOM 1113 O O . THR A 1 143 ? 14.852 -6.298 -7.464 1.00 95.38 143 THR A O 1
ATOM 1116 N N . LEU A 1 144 ? 12.792 -5.559 -6.907 1.00 95.19 144 LEU A N 1
ATOM 1117 C CA . LEU A 1 144 ? 12.079 -6.329 -7.924 1.00 95.19 144 LEU A CA 1
ATOM 1118 C C . LEU A 1 144 ? 12.659 -6.093 -9.323 1.00 95.19 144 LEU A C 1
ATOM 1120 O O . LEU A 1 144 ? 12.960 -7.042 -10.040 1.00 95.19 144 LEU A O 1
ATOM 1124 N N . ALA A 1 145 ? 12.879 -4.837 -9.715 1.00 94.50 145 ALA A N 1
ATOM 1125 C CA . ALA A 1 145 ? 13.417 -4.530 -11.036 1.00 94.50 145 ALA A CA 1
ATOM 1126 C C . ALA A 1 145 ? 14.799 -5.162 -11.284 1.00 94.50 145 ALA A C 1
ATOM 1128 O O . ALA A 1 145 ? 15.055 -5.670 -12.376 1.00 94.50 145 ALA A O 1
ATOM 1129 N N . ARG A 1 146 ? 15.686 -5.172 -10.280 1.00 94.38 146 ARG A N 1
ATOM 1130 C CA . ARG A 1 146 ? 16.997 -5.834 -10.390 1.00 94.38 146 ARG A CA 1
ATOM 1131 C C . ARG A 1 146 ? 16.864 -7.347 -10.539 1.00 94.38 146 ARG A C 1
ATOM 1133 O O . ARG A 1 146 ? 17.577 -7.930 -11.351 1.00 94.38 146 ARG A O 1
ATOM 1140 N N . GLU A 1 147 ? 15.956 -7.968 -9.795 1.00 93.94 147 GLU A N 1
ATOM 1141 C CA . GLU A 1 147 ? 15.686 -9.406 -9.901 1.00 93.94 147 GLU A CA 1
ATOM 1142 C C . GLU A 1 147 ? 15.090 -9.780 -11.260 1.00 93.94 147 GLU A C 1
ATOM 1144 O O . GLU A 1 147 ? 15.469 -10.775 -11.870 1.00 93.94 147 GLU A O 1
ATOM 1149 N N . LEU A 1 148 ? 14.192 -8.958 -11.793 1.00 93.69 148 LEU A N 1
ATOM 1150 C CA . LEU A 1 148 ? 13.636 -9.170 -13.124 1.00 93.69 148 LEU A CA 1
ATOM 1151 C C . LEU A 1 148 ? 14.716 -9.064 -14.208 1.00 93.69 148 LEU A C 1
ATOM 1153 O O . LEU A 1 148 ? 14.759 -9.894 -15.118 1.00 93.69 148 LEU A O 1
ATOM 1157 N N . VAL A 1 149 ? 15.629 -8.095 -14.090 1.00 94.00 149 VAL A N 1
ATOM 1158 C CA . VAL A 1 149 ? 16.786 -7.974 -14.989 1.00 94.00 149 VAL A CA 1
ATOM 1159 C C . VAL A 1 149 ? 17.706 -9.190 -14.881 1.00 94.00 149 VAL A C 1
ATOM 1161 O O . VAL A 1 149 ? 18.167 -9.676 -15.912 1.00 94.00 149 VAL A O 1
ATOM 1164 N N . SER A 1 150 ? 17.966 -9.718 -13.681 1.00 92.81 150 SER A N 1
ATOM 1165 C CA . SER A 1 150 ? 18.822 -10.904 -13.536 1.00 92.81 150 SER A CA 1
ATOM 1166 C C . SER A 1 150 ? 18.189 -12.160 -14.144 1.00 92.81 150 SER A C 1
ATOM 1168 O O . SER A 1 150 ? 18.899 -12.982 -14.718 1.00 92.81 150 SER A O 1
ATOM 1170 N N . ARG A 1 151 ? 16.855 -12.282 -14.094 1.00 91.50 151 ARG A N 1
ATOM 1171 C CA . ARG A 1 151 ? 16.101 -13.429 -14.629 1.00 91.50 151 ARG A CA 1
ATOM 1172 C C . ARG A 1 151 ? 15.814 -13.340 -16.138 1.00 91.50 151 ARG A C 1
ATOM 1174 O O . ARG A 1 151 ? 15.696 -14.370 -16.798 1.00 91.50 151 ARG A O 1
ATOM 1181 N N . ARG A 1 152 ? 15.646 -12.135 -16.704 1.00 90.69 152 ARG A N 1
ATOM 1182 C CA . ARG A 1 152 ? 15.150 -11.918 -18.090 1.00 90.69 152 ARG A CA 1
ATOM 1183 C C . ARG A 1 152 ? 15.972 -10.922 -18.923 1.00 90.69 152 ARG A C 1
ATOM 1185 O O . ARG A 1 152 ? 15.602 -10.606 -20.060 1.00 90.69 152 ARG A O 1
ATOM 1192 N N . GLY A 1 153 ? 17.076 -10.414 -18.386 1.00 88.88 153 GLY A N 1
ATOM 1193 C CA . GLY A 1 153 ? 17.951 -9.454 -19.053 1.00 88.88 153 GLY A CA 1
ATOM 1194 C C . GLY A 1 153 ? 17.299 -8.088 -19.292 1.00 88.88 153 GLY A C 1
ATOM 1195 O O . GLY A 1 153 ? 16.326 -7.702 -18.648 1.00 88.88 153 GLY A O 1
ATOM 1196 N N . ARG A 1 154 ? 17.828 -7.344 -20.271 1.00 81.62 154 ARG A N 1
ATOM 1197 C CA . ARG A 1 154 ? 17.439 -5.948 -20.581 1.00 81.62 154 ARG A CA 1
ATOM 1198 C C . ARG A 1 154 ? 16.022 -5.770 -21.142 1.00 81.62 154 ARG A C 1
ATOM 1200 O O . ARG A 1 154 ? 15.611 -4.641 -21.404 1.00 81.62 154 ARG A O 1
ATOM 1207 N N . SER A 1 155 ? 15.283 -6.864 -21.338 1.00 82.88 155 SER A N 1
ATOM 1208 C CA . SER A 1 155 ? 13.844 -6.815 -21.632 1.00 82.88 155 SER A CA 1
ATOM 1209 C C . SER A 1 155 ? 13.031 -6.268 -20.451 1.00 82.88 155 SER A C 1
ATOM 1211 O O . SER A 1 155 ? 11.881 -5.874 -20.628 1.00 82.88 155 SER A O 1
ATOM 1213 N N . GLN A 1 156 ? 13.635 -6.231 -19.262 1.00 90.19 156 GLN A N 1
ATOM 1214 C CA . GLN A 1 156 ? 13.096 -5.641 -18.047 1.00 90.19 156 GLN A CA 1
ATOM 1215 C C . GLN A 1 156 ? 13.886 -4.364 -17.767 1.00 90.19 156 GLN A C 1
ATOM 1217 O O . GLN A 1 156 ? 15.113 -4.396 -17.687 1.00 90.19 156 GLN A O 1
ATOM 1222 N N . GLN A 1 157 ? 13.211 -3.225 -17.679 1.00 89.62 157 GLN A N 1
ATOM 1223 C CA . GLN A 1 157 ? 13.857 -1.925 -17.509 1.00 89.62 157 GLN A CA 1
ATOM 1224 C C . GLN A 1 157 ? 13.246 -1.171 -16.338 1.00 89.62 157 GLN A C 1
ATOM 1226 O O . GLN A 1 157 ? 12.052 -1.286 -16.071 1.00 89.62 157 GLN A O 1
ATOM 1231 N N . LEU A 1 158 ? 14.081 -0.384 -15.662 1.00 92.50 158 LEU A N 1
ATOM 1232 C CA . LEU A 1 158 ? 13.673 0.535 -14.611 1.00 92.50 158 LEU A CA 1
ATOM 1233 C C . LEU A 1 158 ? 14.110 1.949 -14.977 1.00 92.50 158 LEU A C 1
ATOM 1235 O O . LEU A 1 158 ? 15.304 2.221 -15.100 1.00 92.50 158 LEU A O 1
ATOM 1239 N N . GLN A 1 159 ? 13.145 2.854 -15.051 1.00 93.25 159 GLN A N 1
ATOM 1240 C CA . GLN A 1 159 ? 13.370 4.285 -15.043 1.00 93.25 159 GLN A CA 1
ATOM 1241 C C . GLN A 1 159 ? 13.156 4.823 -13.627 1.00 93.25 159 GLN A C 1
ATOM 1243 O O . GLN A 1 159 ? 12.038 4.868 -13.116 1.00 93.25 159 GLN A O 1
ATOM 1248 N N . TYR A 1 160 ? 14.252 5.236 -12.995 1.00 93.56 160 TYR A N 1
ATOM 1249 C CA . TYR A 1 160 ? 14.257 5.775 -11.640 1.00 93.56 160 TYR A CA 1
ATOM 1250 C C . TYR A 1 160 ? 14.393 7.300 -11.653 1.00 93.56 160 TYR A C 1
ATOM 1252 O O . TYR A 1 160 ? 15.306 7.832 -12.285 1.00 93.56 160 TYR A O 1
ATOM 1260 N N . ASP A 1 161 ? 13.515 7.998 -10.933 1.00 93.62 161 ASP A N 1
ATOM 1261 C CA . ASP A 1 161 ? 13.589 9.445 -10.721 1.00 93.62 161 ASP A CA 1
ATOM 1262 C C . ASP A 1 161 ? 13.646 9.753 -9.214 1.00 93.62 161 ASP A C 1
ATOM 1264 O O . ASP A 1 161 ? 12.615 9.708 -8.539 1.00 93.62 161 ASP A O 1
ATOM 1268 N N . PRO A 1 162 ? 14.814 10.123 -8.655 1.00 92.81 162 PRO A N 1
ATOM 1269 C CA . PRO A 1 162 ? 14.947 10.380 -7.221 1.00 92.81 162 PRO A CA 1
ATOM 1270 C C . PRO A 1 162 ? 14.119 11.578 -6.733 1.00 92.81 162 PRO A C 1
ATOM 1272 O O . PRO A 1 162 ? 13.933 11.747 -5.534 1.00 92.81 162 PRO A O 1
ATOM 1275 N N . ARG A 1 163 ? 13.628 12.429 -7.642 1.00 91.75 163 ARG A N 1
ATOM 1276 C CA . ARG A 1 163 ? 12.787 13.592 -7.321 1.00 91.75 163 ARG A CA 1
ATOM 1277 C C . ARG A 1 163 ? 11.331 13.392 -7.734 1.00 91.75 163 ARG A C 1
ATOM 1279 O O . ARG A 1 163 ? 10.521 14.293 -7.483 1.00 91.75 163 ARG A O 1
ATOM 1286 N N . GLY A 1 164 ? 11.035 12.271 -8.393 1.00 92.25 164 GLY A N 1
ATOM 1287 C CA . GLY A 1 164 ? 9.724 11.915 -8.910 1.00 92.25 164 GLY A CA 1
ATOM 1288 C C . GLY A 1 164 ? 8.776 11.536 -7.783 1.00 92.25 164 GLY A C 1
ATOM 1289 O O . GLY A 1 164 ? 9.136 10.751 -6.909 1.00 92.25 164 GLY A O 1
ATOM 1290 N N . LYS A 1 165 ? 7.575 12.104 -7.831 1.00 92.75 165 LYS A N 1
ATOM 1291 C CA . LYS A 1 165 ? 6.457 11.791 -6.940 1.00 92.75 165 LYS A CA 1
ATOM 1292 C C . LYS A 1 165 ? 5.441 10.875 -7.638 1.00 92.75 165 LYS A C 1
ATOM 1294 O O . LYS A 1 165 ? 5.459 10.824 -8.874 1.00 92.75 165 LYS A O 1
ATOM 1299 N N . HIS A 1 166 ? 4.597 10.169 -6.891 1.00 91.50 166 HIS A N 1
ATOM 1300 C CA . HIS A 1 166 ? 3.770 9.058 -7.363 1.00 91.50 166 HIS A CA 1
ATOM 1301 C C . HIS A 1 166 ? 2.893 9.473 -8.546 1.00 91.50 166 HIS A C 1
ATOM 1303 O O . HIS A 1 166 ? 2.927 8.853 -9.612 1.00 91.50 166 HIS A O 1
ATOM 1309 N N . VAL A 1 167 ? 2.206 10.612 -8.427 1.00 84.75 167 VAL A N 1
ATOM 1310 C CA . VAL A 1 167 ? 1.314 11.110 -9.485 1.00 84.75 167 VAL A CA 1
ATOM 1311 C C . VAL A 1 167 ? 2.083 11.436 -10.775 1.00 84.75 167 VAL A C 1
ATOM 1313 O O . VAL A 1 167 ? 1.592 11.205 -11.879 1.00 84.75 167 VAL A O 1
ATOM 1316 N N . VAL A 1 168 ? 3.321 11.931 -10.666 1.00 83.75 168 VAL A N 1
ATOM 1317 C CA . VAL A 1 168 ? 4.141 12.316 -11.831 1.00 83.75 168 VAL A CA 1
ATOM 1318 C C . VAL A 1 168 ? 4.740 11.100 -12.532 1.00 83.75 168 VAL A C 1
ATOM 1320 O O . VAL A 1 168 ? 4.787 11.060 -13.763 1.00 83.75 168 VAL A O 1
ATOM 1323 N N . ILE A 1 169 ? 5.210 10.099 -11.784 1.00 85.56 169 ILE A N 1
ATOM 1324 C CA . ILE A 1 169 ? 5.764 8.887 -12.406 1.00 85.56 169 ILE A CA 1
ATOM 1325 C C . ILE A 1 169 ? 4.678 8.087 -13.129 1.00 85.56 169 ILE A C 1
ATOM 1327 O O . ILE A 1 169 ? 4.951 7.501 -14.176 1.00 85.56 169 ILE A O 1
ATOM 1331 N N . TRP A 1 170 ? 3.441 8.125 -12.625 1.00 71.50 170 TRP A N 1
ATOM 1332 C CA . TRP A 1 170 ? 2.305 7.470 -13.256 1.00 71.50 170 TRP A CA 1
ATOM 1333 C C . TRP A 1 170 ? 1.988 8.088 -14.623 1.00 71.50 170 TRP A C 1
ATOM 1335 O O . TRP A 1 170 ? 1.876 7.372 -15.618 1.00 71.50 170 TRP A O 1
ATOM 1345 N N . GLN A 1 171 ? 1.969 9.423 -14.715 1.00 76.25 171 GLN A N 1
ATOM 1346 C CA . GLN A 1 171 ? 1.789 10.135 -15.988 1.00 76.25 171 GLN A CA 1
ATOM 1347 C C . GLN A 1 171 ? 2.863 9.766 -17.021 1.00 76.25 171 GLN A C 1
ATOM 1349 O O . GLN A 1 171 ? 2.552 9.573 -18.197 1.00 76.25 171 GLN A O 1
ATOM 1354 N N . ARG A 1 172 ? 4.122 9.607 -16.590 1.00 75.19 172 ARG A N 1
ATOM 1355 C CA . ARG A 1 172 ? 5.216 9.178 -17.479 1.00 75.19 172 ARG A CA 1
ATOM 1356 C C . ARG A 1 172 ? 5.021 7.758 -18.008 1.00 75.19 172 ARG A C 1
ATOM 1358 O O . ARG A 1 172 ? 5.330 7.511 -19.168 1.00 75.19 172 ARG A O 1
ATOM 1365 N N . ALA A 1 173 ? 4.484 6.850 -17.193 1.00 72.25 173 ALA A N 1
ATOM 1366 C CA . ALA A 1 173 ? 4.186 5.488 -17.628 1.00 72.25 173 ALA A CA 1
ATOM 1367 C C . ALA A 1 173 ? 3.064 5.430 -18.671 1.00 72.25 173 ALA A C 1
ATOM 1369 O O . ALA A 1 173 ? 3.139 4.640 -19.611 1.00 72.25 173 ALA A O 1
ATOM 1370 N N . VAL A 1 174 ? 2.046 6.283 -18.528 1.00 70.56 174 VAL A N 1
ATOM 1371 C CA . VAL A 1 174 ? 0.928 6.371 -19.478 1.00 70.56 174 VAL A CA 1
ATOM 1372 C C . VAL A 1 174 ? 1.357 7.004 -20.805 1.00 70.56 174 VAL A C 1
ATOM 1374 O O . VAL A 1 174 ? 0.902 6.554 -21.850 1.00 70.56 174 VAL A O 1
ATOM 1377 N N . ALA A 1 175 ? 2.266 7.983 -20.782 1.00 73.38 175 ALA A N 1
ATOM 1378 C CA . ALA A 1 175 ? 2.727 8.700 -21.976 1.00 73.38 175 ALA A CA 1
ATOM 1379 C C . ALA A 1 175 ? 3.582 7.866 -22.958 1.00 73.38 175 ALA A C 1
ATOM 1381 O O . ALA A 1 175 ? 3.902 8.353 -24.037 1.00 73.38 175 ALA A O 1
ATOM 1382 N N . LEU A 1 176 ? 3.973 6.636 -22.599 1.00 65.19 176 LEU A N 1
ATOM 1383 C CA . LEU A 1 176 ? 4.698 5.707 -23.482 1.00 65.19 176 LEU A CA 1
ATOM 1384 C C . LEU A 1 176 ? 3.780 4.743 -24.263 1.00 65.19 176 LEU A C 1
ATOM 1386 O O . LEU A 1 176 ? 4.278 3.791 -24.868 1.00 65.19 176 LEU A O 1
ATOM 1390 N N . LYS A 1 177 ? 2.459 4.944 -24.212 1.00 53.84 177 LYS A N 1
ATOM 1391 C CA . LYS A 1 177 ? 1.473 4.235 -25.041 1.00 53.84 177 LYS A CA 1
ATOM 1392 C C . LYS A 1 177 ? 1.164 5.021 -26.307 1.00 53.84 177 LYS A C 1
ATOM 1394 O O . LYS A 1 177 ? 0.950 4.347 -27.335 1.00 53.84 177 LYS A O 1
#

Secondary structure (DSSP, 8-state):
-EEES---SHHHHHHHHHTSTTTHHHHHHHHHHHHHHHT--GGGGB-HHHHHHHHHHTT--HHHHHHHS-S--HHHHB-TT--SGGG-HHHHHHHHHH-GGGSPPPSS-EEEEEE--GGGGT-PPBTTTB-BSSSSBHHHHHHHHHHHHHHHGGGEEEEEETT--HHHHHHHHHTT-

Sequence (177 aa):
MAQGGLMVNQINNLSYAFDGLVWSGVVGLALSSLGDTYQVDISEYLNEYGLAAYTDTRNLSIIEAQYRYLSWKWTDIAKPEYPNLNEIPELKKIIDTLNMGAWDSPKIPMFIFQGAGGEKEGTSVHPEVGMSDGIMVTKDVRTLARELVSRRGRSQQLQYDPRGKHVVIWQRAVALK

Foldseek 3Di:
DFAEQDQQQVQVLLQQLCQFFQRVLVSLLVVLCLCVVQVNPPCVFWDPVLNVSSVVSPPDDSNCSRVVDGRHHPCVTGDPCPNGPVSRVSSVVVSVVRRNLPDDQDPAQYEYEFEFQLVVLGGDADPPQGTGLVRHRRNSSVVSQVVNCVRPNPSRYYDYHHNHHRVRRRVVRVVVD

pLDDT: mean 90.57, std 5.52, range [53.84, 97.38]